Protein AF-A0A4S0MXW2-F1 (afdb_monomer)

Nearest PDB structures (foldseek):
  4x8r-assembly2_B  TM=9.924E-01  e=1.543E-16  Cereibacter sphaeroides ATCC 17029
  4n8y-assembly2_B  TM=9.807E-01  e=3.570E-14  Bradyrhizobium sp. BTAi1
  4pf8-assembly2_B  TM=9.878E-01  e=5.749E-14  Sulfitobacter sp. NAS-14.1
  4pf8-assembly1_A  TM=9.855E-01  e=5.749E-14  Sulfitobacter sp. NAS-14.1
  4ovq-assembly1_A  TM=9.719E-01  e=3.373E-13  Roseobacter denitrificans OCh 114

Radius of gyration: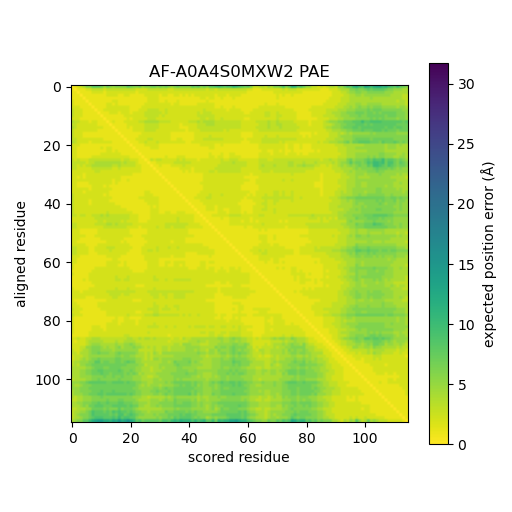 17.88 Å; Cα contacts (8 Å, |Δi|>4):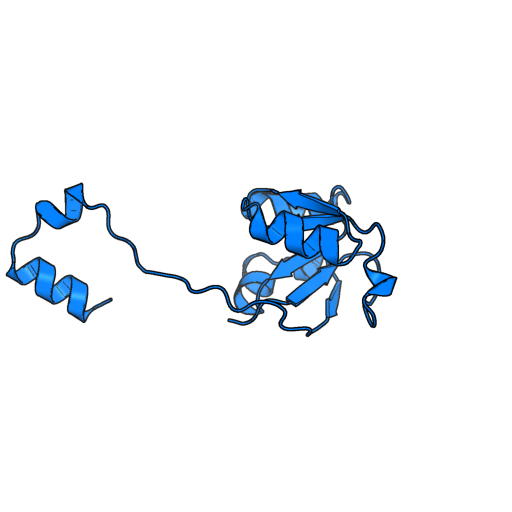 173; chains: 1; bounding box: 40×25×50 Å

Sequence (115 aa):
GARSFYNTRKDIASIADLKGMKFRVIQSDVFVDMVNALGANATPMAYGEVYSALETGVIDGAENNWPSFESAKHYEVAKHYTIDQHQIVPEVLVMAKASWDKLSPEDQAIVRQAA

Structure (mmCIF, N/CA/C/O backbone):
data_AF-A0A4S0MXW2-F1
#
_entry.id   AF-A0A4S0MXW2-F1
#
loop_
_atom_site.group_PDB
_atom_site.id
_atom_site.type_symbol
_atom_site.label_atom_id
_atom_site.label_alt_id
_atom_site.label_comp_id
_atom_site.label_asym_id
_atom_site.label_entity_id
_atom_site.label_seq_id
_atom_site.pdbx_PDB_ins_code
_atom_site.Cartn_x
_atom_site.Cartn_y
_atom_site.Cartn_z
_atom_site.occupancy
_atom_site.B_iso_or_equiv
_atom_site.auth_seq_id
_atom_site.auth_comp_id
_atom_site.auth_asym_id
_atom_site.auth_atom_id
_atom_site.pdbx_PDB_model_num
ATOM 1 N N . GLY A 1 1 ? -4.314 8.398 2.304 1.00 89.88 1 GLY A N 1
ATOM 2 C CA . GLY A 1 1 ? -4.031 9.294 1.154 1.00 89.88 1 GLY A CA 1
ATOM 3 C C . GLY A 1 1 ? -4.032 8.508 -0.147 1.00 89.88 1 GLY A C 1
ATOM 4 O O . GLY A 1 1 ? -4.160 7.289 -0.081 1.00 89.88 1 GLY A O 1
ATOM 5 N N . ALA A 1 2 ? -3.900 9.178 -1.299 1.00 97.00 2 ALA A N 1
ATOM 6 C CA . ALA A 1 2 ? -3.852 8.496 -2.597 1.00 97.00 2 ALA A CA 1
ATOM 7 C C . ALA A 1 2 ? -2.656 7.536 -2.682 1.00 97.00 2 ALA A C 1
ATOM 9 O O . ALA A 1 2 ? -1.575 7.853 -2.179 1.00 97.00 2 ALA A O 1
ATOM 10 N N . ARG A 1 3 ? -2.870 6.363 -3.278 1.00 98.19 3 ARG A N 1
ATOM 11 C CA . ARG A 1 3 ? -1.891 5.278 -3.386 1.00 98.19 3 ARG A CA 1
ATOM 12 C C . ARG A 1 3 ? -1.312 5.242 -4.792 1.00 98.19 3 ARG A C 1
ATOM 14 O O . ARG A 1 3 ? -1.989 5.594 -5.757 1.00 98.19 3 ARG A O 1
ATOM 21 N N . SER A 1 4 ? -0.041 4.888 -4.894 1.00 98.56 4 SER A N 1
ATOM 22 C CA . SER A 1 4 ? 0.702 4.915 -6.146 1.00 98.56 4 SER A CA 1
ATOM 23 C C . SER A 1 4 ? 1.747 3.808 -6.198 1.00 98.56 4 SER A C 1
ATOM 25 O O . SER A 1 4 ? 2.172 3.310 -5.151 1.00 98.56 4 SER A O 1
ATOM 27 N N . PHE A 1 5 ? 2.136 3.399 -7.405 1.00 98.62 5 PHE A N 1
ATOM 28 C CA . PHE A 1 5 ? 3.088 2.302 -7.591 1.00 98.62 5 PHE A CA 1
ATOM 29 C C . PHE A 1 5 ? 4.524 2.705 -7.243 1.00 98.62 5 PHE A C 1
ATOM 31 O O . PHE A 1 5 ? 5.000 3.777 -7.619 1.00 98.62 5 PHE A O 1
ATOM 38 N N . TYR A 1 6 ? 5.248 1.782 -6.609 1.00 98.81 6 TYR A N 1
ATOM 39 C CA . TYR A 1 6 ? 6.698 1.839 -6.449 1.00 98.81 6 TYR A CA 1
ATOM 40 C C . TYR A 1 6 ? 7.347 0.475 -6.660 1.00 98.81 6 TYR A C 1
ATOM 42 O O . TYR A 1 6 ? 6.742 -0.563 -6.398 1.00 98.81 6 TYR A O 1
ATOM 50 N N . ASN A 1 7 ? 8.583 0.458 -7.158 1.00 98.81 7 ASN A N 1
ATOM 51 C CA . ASN A 1 7 ? 9.255 -0.783 -7.535 1.00 98.81 7 ASN A CA 1
ATOM 52 C C . ASN A 1 7 ? 10.793 -0.700 -7.483 1.00 98.81 7 ASN A C 1
ATOM 54 O O . ASN A 1 7 ? 11.384 0.374 -7.338 1.00 98.81 7 ASN A O 1
ATOM 58 N N . THR A 1 8 ? 11.437 -1.862 -7.589 1.00 98.62 8 THR A N 1
ATOM 59 C CA . THR A 1 8 ? 12.895 -2.058 -7.506 1.00 98.62 8 THR A CA 1
ATOM 60 C C . THR A 1 8 ? 13.581 -2.156 -8.874 1.00 98.62 8 THR A C 1
ATOM 62 O O . THR A 1 8 ? 14.800 -2.294 -8.939 1.00 98.62 8 THR A O 1
ATOM 65 N N . ARG A 1 9 ? 12.817 -2.136 -9.975 1.00 98.00 9 ARG A N 1
ATOM 66 C CA . ARG A 1 9 ? 13.292 -2.522 -11.311 1.00 98.00 9 ARG A CA 1
ATOM 67 C C . ARG A 1 9 ? 13.541 -1.345 -12.242 1.00 98.00 9 ARG A C 1
ATOM 69 O O . ARG A 1 9 ? 14.588 -1.310 -12.882 1.00 98.00 9 ARG A O 1
ATOM 76 N N . LYS A 1 10 ? 12.548 -0.471 -12.411 1.00 98.12 10 LYS A N 1
ATOM 77 C CA . LYS A 1 10 ? 12.555 0.588 -13.428 1.00 98.12 10 LYS A CA 1
ATOM 78 C C . LYS A 1 10 ? 11.481 1.640 -13.177 1.00 98.12 10 LYS A C 1
ATOM 80 O O . LYS A 1 10 ? 10.487 1.382 -12.501 1.00 98.12 10 LYS A O 1
ATOM 85 N N . ASP A 1 11 ? 11.632 2.793 -13.812 1.00 98.19 11 ASP A N 1
ATOM 86 C CA . ASP A 1 11 ? 10.556 3.779 -13.887 1.00 98.19 11 ASP A CA 1
ATOM 87 C C . ASP A 1 11 ? 9.361 3.224 -14.678 1.00 98.19 11 ASP A C 1
ATOM 89 O O . ASP A 1 11 ? 9.522 2.484 -15.652 1.00 98.19 11 ASP A O 1
ATOM 93 N N . ILE A 1 12 ? 8.151 3.586 -14.249 1.00 98.38 12 ILE A N 1
ATOM 94 C CA . ILE A 1 12 ? 6.897 3.246 -14.930 1.00 98.38 12 ILE A CA 1
ATOM 95 C C . ILE A 1 12 ? 6.337 4.544 -15.499 1.00 98.38 12 ILE A C 1
ATOM 97 O O . ILE A 1 12 ? 5.852 5.390 -14.746 1.00 98.38 12 ILE A O 1
ATOM 101 N N . ALA A 1 13 ? 6.428 4.708 -16.819 1.00 96.94 13 ALA A N 1
ATOM 102 C CA . ALA A 1 13 ? 5.908 5.878 -17.532 1.00 96.94 13 ALA A CA 1
ATOM 103 C C . ALA A 1 13 ? 4.606 5.565 -18.286 1.00 96.94 13 ALA A C 1
ATOM 105 O O . ALA A 1 13 ? 3.879 6.472 -18.687 1.00 96.94 13 ALA A O 1
A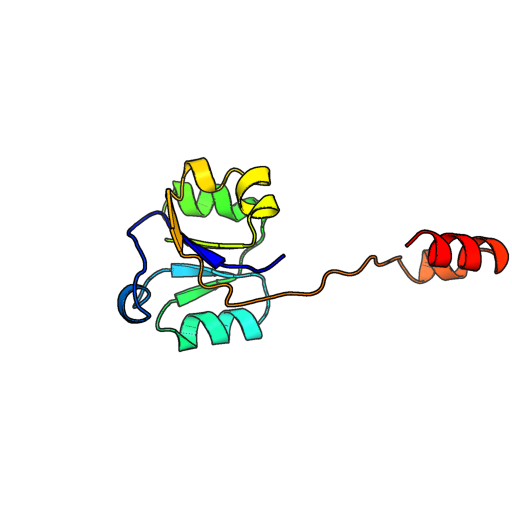TOM 106 N N . SER A 1 14 ? 4.304 4.281 -18.489 1.00 97.12 14 SER A N 1
ATOM 107 C CA . SER A 1 14 ? 3.119 3.811 -19.1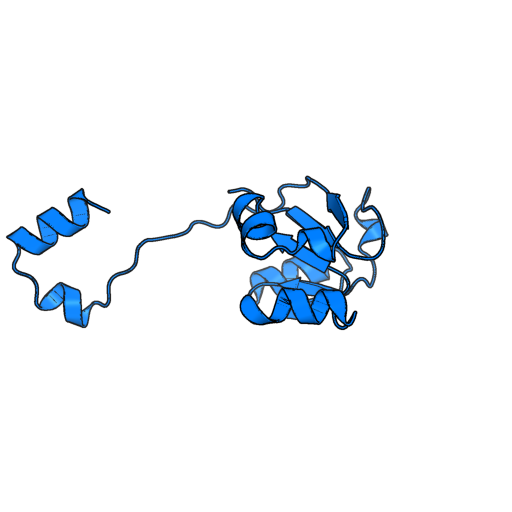97 1.00 97.12 14 SER A CA 1
ATOM 108 C C . SER A 1 14 ? 2.622 2.474 -18.642 1.00 97.12 14 SER A C 1
ATOM 110 O O . SER A 1 14 ? 3.368 1.735 -18.003 1.00 97.12 14 SER A O 1
ATOM 112 N N . ILE A 1 15 ? 1.375 2.106 -18.951 1.00 96.19 15 ILE A N 1
ATOM 113 C CA . ILE A 1 15 ? 0.816 0.791 -18.582 1.00 96.19 15 ILE A CA 1
ATOM 114 C C . ILE A 1 15 ? 1.662 -0.357 -19.160 1.00 96.19 15 ILE A C 1
ATOM 116 O O . ILE A 1 15 ? 1.814 -1.396 -18.525 1.00 96.19 15 ILE A O 1
ATOM 120 N N . ALA A 1 16 ? 2.276 -0.171 -20.333 1.00 98.06 16 ALA A N 1
ATOM 121 C CA . ALA A 1 16 ? 3.135 -1.187 -20.938 1.00 98.06 16 ALA A CA 1
ATOM 122 C C . ALA A 1 16 ? 4.347 -1.540 -20.057 1.00 98.06 16 ALA A C 1
ATOM 124 O O . ALA A 1 16 ? 4.836 -2.670 -20.117 1.00 98.06 16 ALA A O 1
ATOM 125 N N . ASP A 1 17 ? 4.803 -0.614 -19.209 1.00 98.38 17 ASP A N 1
ATOM 126 C CA . ASP A 1 17 ? 5.931 -0.852 -18.315 1.00 98.38 17 ASP A CA 1
ATOM 127 C C . ASP A 1 17 ? 5.600 -1.822 -17.183 1.00 98.38 17 ASP A C 1
ATOM 129 O O . ASP A 1 17 ? 6.505 -2.522 -16.731 1.00 98.38 17 ASP A O 1
ATOM 133 N N . LEU A 1 18 ? 4.325 -1.926 -16.793 1.00 97.94 18 LEU A N 1
ATOM 134 C CA . LEU A 1 18 ? 3.837 -2.847 -15.762 1.00 97.94 18 LEU A CA 1
ATOM 135 C C . LEU A 1 18 ? 3.827 -4.309 -16.224 1.00 97.94 18 LEU A C 1
ATOM 137 O O . LEU A 1 18 ? 3.755 -5.219 -15.396 1.00 97.94 18 LEU A O 1
ATOM 141 N N . LYS A 1 19 ? 3.899 -4.554 -17.538 1.00 98.12 19 LYS A N 1
ATOM 142 C CA . LYS A 1 19 ? 3.676 -5.876 -18.123 1.00 98.12 19 LYS A CA 1
ATOM 143 C C . LYS A 1 19 ? 4.589 -6.939 -17.507 1.00 98.12 19 LYS A C 1
ATOM 145 O O . LYS A 1 19 ? 5.809 -6.890 -17.648 1.00 98.12 19 LYS A O 1
ATOM 150 N N . GLY A 1 20 ? 3.975 -7.939 -16.879 1.00 97.62 20 GLY A N 1
ATOM 151 C CA . GLY A 1 20 ? 4.658 -9.082 -16.275 1.00 97.62 20 GLY A CA 1
ATOM 152 C C . GLY A 1 20 ? 5.345 -8.806 -14.933 1.00 97.62 20 GLY A C 1
ATOM 153 O O . GLY A 1 20 ? 5.810 -9.761 -14.311 1.00 97.62 20 GLY A O 1
ATOM 154 N N . MET A 1 21 ? 5.383 -7.557 -14.455 1.00 98.69 21 MET A N 1
ATOM 155 C CA . MET A 1 21 ? 5.956 -7.222 -13.147 1.00 98.69 21 MET A CA 1
ATOM 156 C C . MET A 1 21 ? 5.122 -7.824 -12.017 1.00 98.69 21 MET A C 1
ATOM 158 O O . MET A 1 21 ? 3.897 -7.881 -12.107 1.00 98.69 21 MET A O 1
ATOM 162 N N . LYS A 1 22 ? 5.772 -8.254 -10.938 1.00 98.69 22 LYS A N 1
ATOM 163 C CA . LYS A 1 22 ? 5.108 -8.806 -9.753 1.00 98.69 22 LYS A CA 1
ATOM 164 C C . LYS A 1 22 ? 4.860 -7.706 -8.733 1.00 98.69 22 LYS A C 1
ATOM 166 O O . LYS A 1 22 ? 5.805 -7.228 -8.103 1.00 98.69 22 LYS A O 1
ATOM 171 N N . PHE A 1 23 ? 3.603 -7.327 -8.548 1.00 98.75 23 PHE A N 1
ATOM 172 C CA . PHE A 1 23 ? 3.212 -6.303 -7.590 1.00 98.75 23 PHE A CA 1
ATOM 173 C C . PHE A 1 23 ? 2.502 -6.912 -6.398 1.00 98.75 23 PHE A C 1
ATOM 175 O O . PHE A 1 23 ? 1.495 -7.607 -6.532 1.00 98.75 23 PHE A O 1
ATOM 182 N N . ARG A 1 24 ? 2.995 -6.599 -5.205 1.00 98.56 24 ARG A N 1
ATOM 183 C CA . ARG A 1 24 ? 2.249 -6.888 -3.994 1.00 98.56 24 ARG A CA 1
ATOM 184 C C . ARG A 1 24 ? 0.985 -6.046 -3.928 1.00 98.56 24 ARG A C 1
ATOM 186 O O . ARG A 1 24 ? 1.041 -4.835 -4.132 1.00 98.56 24 ARG A O 1
ATOM 193 N N . VAL A 1 25 ? -0.107 -6.675 -3.501 1.00 97.88 25 VAL A N 1
ATOM 194 C CA . VAL A 1 25 ? -1.377 -6.015 -3.162 1.00 97.88 25 VAL A CA 1
ATOM 195 C C . VAL A 1 25 ? -1.853 -6.406 -1.761 1.00 97.88 25 VAL A C 1
ATOM 197 O O . VAL A 1 25 ? -1.390 -7.392 -1.179 1.00 97.88 25 VAL A O 1
ATOM 200 N N . ILE A 1 26 ? -2.772 -5.620 -1.194 1.00 95.31 26 ILE A N 1
ATOM 201 C CA . ILE A 1 26 ? -3.511 -6.021 0.014 1.00 95.31 26 ILE A CA 1
ATOM 202 C C . ILE A 1 26 ? -4.365 -7.256 -0.327 1.00 95.31 26 ILE A C 1
ATOM 204 O O . ILE A 1 26 ? -4.771 -7.424 -1.474 1.00 95.31 26 ILE A O 1
ATOM 208 N N . GLN A 1 27 ? -4.628 -8.123 0.654 1.00 94.44 27 GLN A N 1
ATOM 209 C CA . GLN A 1 27 ? -5.413 -9.353 0.491 1.00 94.44 27 GLN A CA 1
ATOM 210 C C . GLN A 1 27 ? -6.891 -9.051 0.194 1.00 94.44 27 GLN A C 1
ATOM 212 O O . GLN A 1 27 ? -7.745 -9.099 1.075 1.00 94.44 27 GLN A O 1
ATOM 217 N N . SER A 1 28 ? -7.174 -8.693 -1.055 1.00 94.31 28 SER A N 1
ATOM 218 C CA . SER A 1 28 ? -8.505 -8.401 -1.569 1.00 94.31 28 SER A CA 1
ATOM 219 C C . SER A 1 28 ? -8.551 -8.668 -3.069 1.00 94.31 28 SER A C 1
ATOM 221 O O . SER A 1 28 ? -7.690 -8.187 -3.811 1.00 94.31 28 SER A O 1
ATOM 223 N N . ASP A 1 29 ? -9.579 -9.390 -3.511 1.00 96.81 29 ASP A N 1
ATOM 224 C CA . ASP 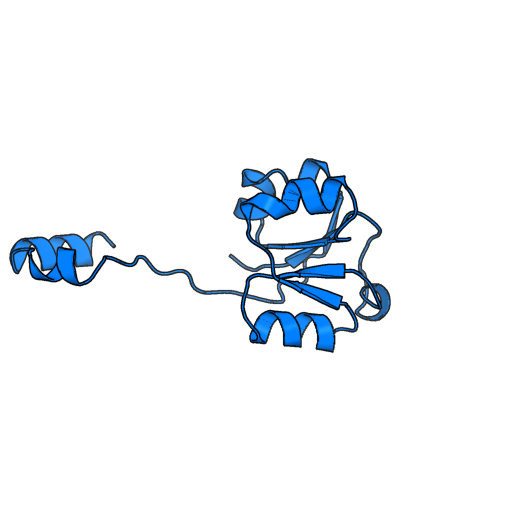A 1 29 ? -9.745 -9.791 -4.913 1.00 96.81 29 ASP A CA 1
ATOM 225 C C . ASP A 1 29 ? -9.800 -8.580 -5.853 1.00 96.81 29 ASP A C 1
ATOM 227 O O . ASP A 1 29 ? -9.196 -8.597 -6.919 1.00 96.81 29 ASP A O 1
ATOM 231 N N . VAL A 1 30 ? -10.395 -7.463 -5.414 1.00 96.75 30 VAL A N 1
ATOM 232 C CA . VAL A 1 30 ? -10.466 -6.234 -6.225 1.00 96.75 30 VAL A CA 1
ATOM 233 C C . VAL A 1 30 ? -9.083 -5.673 -6.571 1.00 96.75 30 VAL A C 1
ATOM 235 O O . VAL A 1 30 ? -8.882 -5.130 -7.655 1.00 96.75 30 VAL A O 1
ATOM 238 N N . PHE A 1 31 ? -8.105 -5.809 -5.672 1.00 97.31 31 PHE A N 1
ATOM 239 C CA . PHE A 1 31 ? -6.746 -5.330 -5.922 1.00 97.31 31 PHE A CA 1
ATOM 240 C C . PHE A 1 31 ? -5.947 -6.311 -6.773 1.00 97.31 31 PHE A C 1
ATOM 242 O O . PHE A 1 31 ? -5.120 -5.881 -7.579 1.00 97.31 31 PHE A O 1
ATOM 249 N N . VAL A 1 32 ? -6.226 -7.610 -6.633 1.00 98.31 32 VAL A N 1
ATOM 250 C CA . VAL A 1 32 ? -5.696 -8.645 -7.526 1.00 98.31 32 VAL A CA 1
ATOM 251 C C . VAL A 1 32 ? -6.155 -8.384 -8.955 1.00 98.31 32 VAL A C 1
ATOM 253 O O . VAL A 1 32 ? -5.324 -8.265 -9.855 1.00 98.31 32 VAL A O 1
ATOM 256 N N . ASP A 1 33 ? -7.460 -8.210 -9.145 1.00 98.25 33 ASP A N 1
ATOM 257 C CA . ASP A 1 33 ? -8.061 -7.951 -10.448 1.00 98.25 33 ASP A CA 1
ATOM 258 C C . ASP A 1 33 ? -7.549 -6.647 -11.056 1.00 98.25 33 ASP A C 1
ATOM 260 O O . ASP A 1 33 ? -7.203 -6.622 -12.234 1.00 98.25 33 ASP A O 1
ATOM 264 N N . MET A 1 34 ? -7.422 -5.580 -10.259 1.00 97.81 34 MET A N 1
ATOM 265 C CA . MET A 1 34 ? -6.869 -4.304 -10.720 1.00 97.81 34 MET A C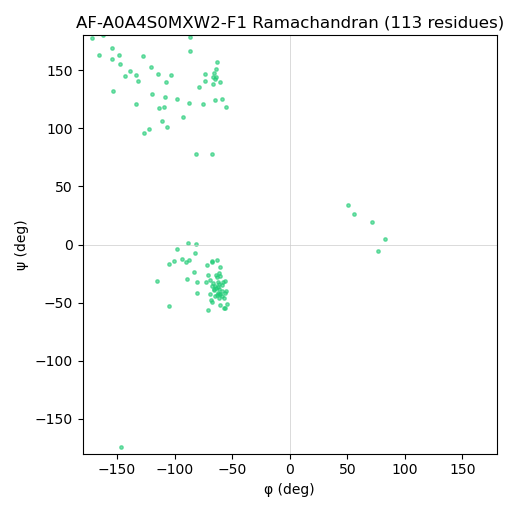A 1
ATOM 266 C C . MET A 1 34 ? -5.459 -4.470 -11.297 1.00 97.81 34 MET A C 1
ATOM 268 O O . MET A 1 34 ? -5.201 -4.051 -12.424 1.00 97.81 34 MET A O 1
ATOM 272 N N . VAL A 1 35 ? -4.532 -5.062 -10.540 1.00 98.19 35 VAL A N 1
ATOM 273 C CA . VAL A 1 35 ? -3.135 -5.203 -10.981 1.00 98.19 35 VAL A CA 1
ATOM 274 C C . VAL A 1 35 ? -3.029 -6.136 -12.189 1.00 98.19 35 VAL A C 1
ATOM 276 O O . VAL A 1 35 ? -2.299 -5.831 -13.134 1.00 98.19 35 VAL A O 1
ATOM 279 N N . ASN A 1 36 ? -3.802 -7.224 -12.208 1.00 98.19 36 ASN A N 1
ATOM 280 C CA . ASN A 1 36 ? -3.841 -8.143 -13.344 1.00 98.19 36 ASN A CA 1
ATOM 281 C C . ASN A 1 36 ? -4.431 -7.481 -14.602 1.00 98.19 36 ASN A C 1
ATOM 283 O O . ASN A 1 36 ? -3.916 -7.682 -15.703 1.00 98.19 36 ASN A O 1
ATOM 287 N N . ALA A 1 37 ? -5.458 -6.636 -14.457 1.00 98.19 37 ALA A N 1
ATOM 288 C CA . ALA A 1 37 ? -6.048 -5.873 -15.558 1.00 98.19 37 ALA A CA 1
ATOM 289 C C . ALA A 1 37 ? -5.068 -4.856 -16.171 1.00 98.19 37 ALA A C 1
ATOM 291 O O . ALA A 1 37 ? -5.165 -4.543 -17.357 1.00 98.19 37 ALA A O 1
ATOM 292 N N . LEU A 1 38 ? -4.089 -4.385 -15.393 1.00 97.75 38 LEU A N 1
ATOM 293 C CA . LEU A 1 38 ? -2.991 -3.535 -15.866 1.00 97.75 38 LEU A CA 1
ATOM 294 C C . LEU A 1 38 ? -1.853 -4.331 -16.539 1.00 97.75 38 LEU A C 1
ATOM 296 O O . LEU A 1 38 ? -0.869 -3.744 -16.984 1.00 97.75 38 LEU A O 1
ATOM 300 N N . GLY A 1 39 ? -1.973 -5.660 -16.639 1.00 97.50 39 GLY A N 1
ATOM 301 C CA . GLY A 1 39 ? -0.993 -6.541 -17.282 1.00 97.50 39 GLY A CA 1
ATOM 302 C C . GLY A 1 39 ? 0.190 -6.943 -16.396 1.00 97.50 39 GLY A C 1
ATOM 303 O O . GLY A 1 39 ? 1.112 -7.606 -16.881 1.00 97.50 39 GLY A O 1
ATOM 304 N N . ALA A 1 40 ? 0.177 -6.554 -15.121 1.00 98.44 40 ALA A N 1
ATOM 305 C CA . ALA A 1 40 ? 1.097 -7.031 -14.094 1.00 98.44 40 ALA A CA 1
ATOM 306 C C . ALA A 1 40 ? 0.570 -8.327 -13.447 1.00 98.44 40 ALA A C 1
ATOM 308 O O . ALA A 1 40 ? -0.497 -8.823 -13.793 1.00 98.44 40 ALA A O 1
ATOM 309 N N . ASN A 1 41 ? 1.331 -8.891 -12.511 1.00 98.50 41 ASN A N 1
ATOM 310 C CA . ASN A 1 41 ? 0.951 -10.060 -11.726 1.00 98.50 41 ASN A CA 1
ATOM 311 C C . ASN A 1 41 ? 0.792 -9.655 -10.259 1.00 98.50 41 ASN A C 1
ATOM 313 O O . ASN A 1 41 ? 1.765 -9.236 -9.627 1.00 98.50 41 ASN A O 1
ATOM 317 N N . ALA A 1 42 ? -0.414 -9.786 -9.712 1.00 98.25 42 ALA A N 1
ATOM 318 C CA . ALA A 1 42 ? -0.675 -9.464 -8.314 1.00 98.25 42 ALA A CA 1
ATOM 319 C C . ALA A 1 42 ? -0.219 -10.580 -7.357 1.00 98.25 42 ALA A C 1
ATOM 321 O O . ALA A 1 42 ? -0.533 -11.752 -7.564 1.00 98.25 42 ALA A O 1
ATOM 322 N N . THR A 1 43 ? 0.437 -10.206 -6.257 1.00 98.12 43 THR A N 1
ATOM 323 C CA . THR A 1 43 ? 0.824 -11.113 -5.164 1.00 98.12 43 THR A CA 1
ATOM 324 C C . THR A 1 43 ? 0.223 -10.622 -3.840 1.00 98.12 43 THR A C 1
ATOM 326 O O . THR A 1 43 ? 0.7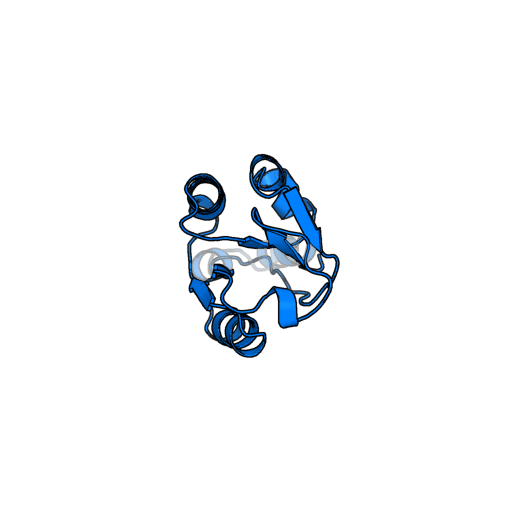68 -9.702 -3.224 1.00 98.12 43 THR A O 1
ATOM 329 N N . PRO A 1 44 ? -0.902 -11.186 -3.369 1.00 97.56 44 PRO A N 1
ATOM 330 C CA . PRO A 1 44 ? -1.490 -10.812 -2.082 1.00 97.56 44 PRO A CA 1
ATOM 331 C C . PRO A 1 44 ? -0.565 -11.193 -0.924 1.00 97.56 44 PRO A C 1
ATOM 333 O O . PRO A 1 44 ? -0.208 -12.362 -0.791 1.00 97.56 44 PRO A O 1
ATOM 336 N N . MET A 1 45 ? -0.187 -10.236 -0.071 1.00 96.75 45 MET A N 1
ATOM 337 C CA . MET A 1 45 ? 0.664 -10.536 1.093 1.00 96.75 45 MET A CA 1
ATOM 338 C C . MET A 1 45 ? 0.500 -9.537 2.243 1.00 96.75 45 MET A C 1
ATOM 340 O O . MET A 1 45 ? 0.042 -8.399 2.045 1.00 96.75 45 MET A O 1
ATOM 344 N N . ALA A 1 46 ? 0.889 -9.952 3.451 1.00 97.06 46 ALA A N 1
ATOM 345 C CA . ALA A 1 46 ? 0.790 -9.117 4.640 1.00 97.06 46 ALA A CA 1
ATOM 346 C C . ALA A 1 46 ? 1.730 -7.907 4.542 1.00 97.06 46 ALA A C 1
ATOM 348 O O . ALA A 1 46 ? 2.804 -7.972 3.950 1.00 97.06 46 ALA A O 1
ATOM 349 N N . TYR A 1 47 ? 1.329 -6.773 5.123 1.00 96.25 47 TYR A N 1
ATOM 350 C CA . TYR A 1 47 ? 2.093 -5.527 4.987 1.00 96.25 47 TYR A CA 1
ATOM 351 C C . TYR A 1 47 ? 3.511 -5.622 5.574 1.00 96.25 47 TYR A C 1
ATOM 353 O O . TYR A 1 47 ? 4.451 -5.099 4.986 1.00 96.25 47 TYR A O 1
ATOM 361 N N . GLY A 1 48 ? 3.678 -6.343 6.688 1.00 96.69 48 GLY A N 1
ATOM 362 C CA . GLY A 1 48 ? 4.978 -6.514 7.347 1.00 96.69 48 GLY A CA 1
ATOM 363 C C . GLY A 1 48 ? 5.999 -7.342 6.559 1.00 96.69 48 GLY A C 1
ATOM 364 O O . GLY A 1 48 ? 7.180 -7.301 6.880 1.00 96.69 48 GLY A O 1
ATOM 365 N N . GLU A 1 49 ? 5.575 -8.069 5.525 1.00 97.06 49 GLU A N 1
ATOM 366 C CA . GLU A 1 49 ? 6.449 -8.926 4.708 1.00 97.06 49 GLU A CA 1
ATOM 367 C C . GLU A 1 49 ? 6.986 -8.196 3.466 1.00 97.06 49 GLU A C 1
ATOM 369 O O . GLU A 1 49 ? 7.902 -8.679 2.800 1.00 97.06 49 GLU A O 1
ATOM 374 N N . VAL A 1 50 ? 6.422 -7.024 3.143 1.00 98.44 50 VAL A N 1
ATOM 375 C CA . VAL A 1 50 ? 6.653 -6.330 1.867 1.00 98.44 50 VAL A CA 1
ATOM 376 C C . VAL A 1 50 ? 8.101 -5.877 1.718 1.00 98.44 50 VAL A C 1
ATOM 378 O O . VAL A 1 50 ? 8.680 -6.088 0.657 1.00 98.44 50 VAL A O 1
ATOM 381 N N . TYR A 1 51 ? 8.704 -5.305 2.766 1.00 98.56 51 TYR A N 1
ATOM 382 C CA . TYR A 1 51 ? 10.096 -4.848 2.718 1.00 98.56 51 TYR A CA 1
ATOM 383 C C . TYR A 1 51 ? 11.040 -5.991 2.319 1.00 98.56 51 TYR A C 1
ATOM 385 O O . TYR A 1 51 ? 11.760 -5.890 1.327 1.00 98.56 51 TYR A O 1
ATOM 393 N N . SER A 1 52 ? 10.994 -7.109 3.048 1.00 98.38 52 SER A N 1
ATOM 394 C CA . SER A 1 52 ? 11.861 -8.261 2.783 1.00 98.38 52 SER A CA 1
ATOM 395 C C . SER A 1 52 ? 11.563 -8.897 1.424 1.00 98.38 52 SER A C 1
ATOM 397 O O . SER A 1 52 ? 12.482 -9.338 0.736 1.00 98.38 52 SER A O 1
ATOM 399 N N . ALA A 1 53 ? 10.299 -8.924 0.992 1.00 98.62 53 ALA A N 1
ATOM 400 C CA . ALA A 1 53 ? 9.924 -9.441 -0.322 1.00 98.62 53 ALA A CA 1
ATOM 401 C C . ALA A 1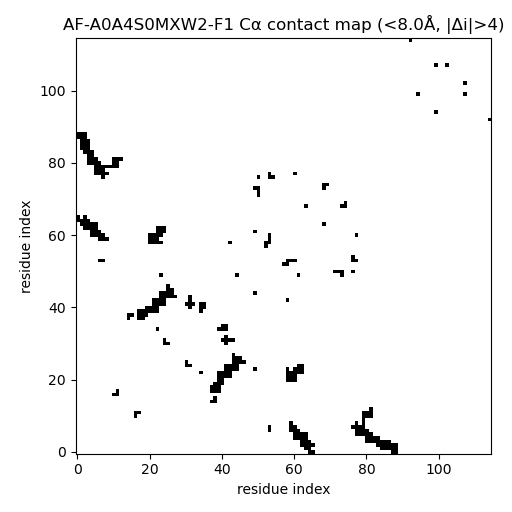 53 ? 10.451 -8.567 -1.478 1.00 98.62 53 ALA A C 1
ATOM 403 O O . ALA A 1 53 ? 10.836 -9.110 -2.516 1.00 98.62 53 ALA A O 1
ATOM 404 N N . LEU A 1 54 ? 10.498 -7.239 -1.302 1.00 98.69 54 LEU A N 1
ATOM 405 C CA . LEU A 1 54 ? 11.135 -6.310 -2.244 1.00 98.69 54 LEU A CA 1
ATOM 406 C C . LEU A 1 54 ? 12.656 -6.499 -2.259 1.00 98.69 54 LEU A C 1
ATOM 408 O O . LEU A 1 54 ? 13.246 -6.619 -3.329 1.00 98.69 54 LEU A O 1
ATOM 412 N N . GLU A 1 55 ? 13.280 -6.561 -1.080 1.00 98.50 55 GLU A N 1
ATOM 413 C CA . GLU A 1 55 ? 14.732 -6.708 -0.918 1.00 98.50 55 GLU A CA 1
ATOM 414 C C . GLU A 1 55 ? 15.258 -8.004 -1.548 1.00 98.50 55 GLU A C 1
ATOM 416 O O . GLU A 1 55 ? 16.268 -8.008 -2.248 1.00 98.50 55 GLU A O 1
ATOM 421 N N . THR A 1 56 ? 14.540 -9.109 -1.344 1.00 98.25 56 THR A N 1
ATOM 422 C CA . THR A 1 56 ? 14.899 -10.429 -1.886 1.00 98.25 56 THR A CA 1
ATOM 423 C C . THR A 1 56 ? 14.466 -10.631 -3.341 1.00 98.25 56 THR A C 1
ATOM 425 O O . THR A 1 56 ? 14.826 -11.635 -3.956 1.00 98.25 56 THR A O 1
ATOM 428 N N . GLY A 1 57 ? 13.695 -9.700 -3.911 1.00 97.75 57 GLY A N 1
ATOM 429 C CA . GLY A 1 57 ? 13.193 -9.781 -5.284 1.00 97.75 57 GLY A CA 1
ATOM 430 C C . GLY A 1 57 ? 12.097 -10.829 -5.505 1.00 97.75 57 GLY A C 1
ATOM 431 O O . GLY A 1 57 ? 11.859 -11.229 -6.647 1.00 97.75 57 GLY A O 1
ATOM 432 N N . VAL A 1 58 ? 11.423 -11.281 -4.439 1.00 98.25 58 VAL A N 1
ATOM 433 C CA . VAL A 1 58 ? 10.213 -12.122 -4.533 1.00 98.25 58 VAL A CA 1
ATOM 434 C C . VAL A 1 58 ? 9.100 -11.369 -5.272 1.00 98.25 58 VAL A C 1
ATOM 436 O O . VAL A 1 58 ? 8.388 -11.955 -6.094 1.00 98.25 58 VAL A O 1
ATOM 439 N N . ILE A 1 59 ? 8.997 -10.065 -5.013 1.00 98.75 59 ILE A N 1
ATOM 440 C CA . ILE A 1 59 ? 8.151 -9.111 -5.735 1.00 98.75 59 ILE A CA 1
ATOM 441 C C . ILE A 1 59 ? 9.019 -8.007 -6.341 1.00 98.75 59 ILE A C 1
ATOM 443 O O . ILE A 1 59 ? 10.091 -7.686 -5.832 1.00 98.75 59 ILE A O 1
ATOM 447 N N . ASP A 1 60 ? 8.540 -7.415 -7.428 1.00 98.81 60 ASP A N 1
ATOM 448 C CA . ASP A 1 60 ? 9.218 -6.306 -8.097 1.00 98.81 60 ASP A CA 1
ATOM 449 C C . ASP A 1 60 ? 8.789 -4.958 -7.518 1.00 98.81 60 ASP A C 1
ATOM 451 O O . ASP A 1 60 ? 9.566 -4.005 -7.523 1.00 98.81 60 ASP A O 1
ATOM 455 N N . GLY A 1 61 ? 7.560 -4.867 -7.013 1.00 98.69 61 GLY A N 1
ATOM 456 C CA . GLY A 1 61 ? 7.012 -3.633 -6.476 1.00 98.69 61 GLY A CA 1
ATOM 457 C C . GLY A 1 61 ? 5.796 -3.837 -5.587 1.00 98.69 61 GLY A C 1
ATOM 458 O O . GLY A 1 61 ? 5.327 -4.953 -5.360 1.00 98.69 61 GLY A O 1
ATOM 459 N N . ALA A 1 62 ? 5.280 -2.728 -5.085 1.00 98.69 62 ALA A N 1
ATOM 460 C CA . ALA A 1 62 ? 4.014 -2.641 -4.377 1.00 98.69 62 ALA A CA 1
ATOM 461 C C . ALA A 1 62 ? 3.377 -1.274 -4.677 1.00 98.69 62 ALA A C 1
ATOM 463 O O . ALA A 1 62 ? 3.868 -0.507 -5.505 1.00 98.69 62 ALA A O 1
ATOM 464 N N . GLU A 1 63 ? 2.269 -0.967 -4.020 1.00 98.12 63 GLU A N 1
ATOM 465 C CA . GLU A 1 63 ? 1.628 0.340 -4.101 1.00 98.12 63 GLU A CA 1
ATOM 466 C C . GLU A 1 63 ? 1.252 0.830 -2.700 1.00 98.12 63 GLU A C 1
ATOM 468 O O . GLU A 1 63 ? 1.021 0.026 -1.788 1.00 98.12 63 GLU A O 1
ATOM 473 N N . ASN A 1 64 ? 1.331 2.143 -2.467 1.00 98.19 64 ASN A N 1
ATOM 474 C CA . ASN A 1 64 ? 0.894 2.781 -1.224 1.00 98.19 64 ASN A CA 1
ATOM 475 C C . ASN A 1 64 ? 0.918 4.313 -1.327 1.00 98.19 64 ASN A C 1
ATOM 477 O O . ASN A 1 64 ? 1.307 4.869 -2.345 1.00 98.19 64 ASN A O 1
ATOM 481 N N . ASN A 1 65 ? 0.485 4.993 -0.267 1.00 97.62 65 ASN A N 1
ATOM 482 C CA . ASN A 1 65 ? 0.631 6.437 -0.107 1.00 97.62 65 ASN A CA 1
ATOM 483 C C . ASN A 1 65 ? 1.993 6.812 0.517 1.00 97.62 65 ASN A C 1
ATOM 485 O O . ASN A 1 65 ? 2.685 5.957 1.073 1.00 97.62 65 ASN A O 1
ATOM 489 N N . TRP A 1 66 ? 2.351 8.101 0.458 1.00 97.81 66 TRP A N 1
ATOM 490 C CA . TRP A 1 66 ? 3.620 8.626 0.983 1.00 97.81 66 TRP A CA 1
ATOM 491 C C . TRP A 1 66 ? 3.890 8.281 2.460 1.00 97.81 66 TRP A C 1
ATOM 493 O O . TRP A 1 66 ? 4.951 7.714 2.720 1.00 97.81 66 TRP A O 1
ATOM 503 N N . PRO A 1 67 ? 2.966 8.530 3.419 1.00 97.75 67 PRO A N 1
ATOM 504 C CA . PRO A 1 67 ? 3.196 8.165 4.820 1.00 97.75 67 PRO A CA 1
ATOM 505 C C . PRO A 1 67 ? 3.519 6.682 5.021 1.00 97.75 67 PRO A C 1
ATOM 507 O O . PRO A 1 67 ? 4.412 6.328 5.788 1.00 97.75 67 PRO A O 1
ATOM 510 N N . SER A 1 68 ? 2.816 5.788 4.323 1.00 97.44 68 SER A N 1
ATOM 511 C CA . SER A 1 68 ? 3.083 4.353 4.412 1.00 97.44 68 SER A CA 1
ATOM 512 C C . SER A 1 68 ? 4.418 3.969 3.770 1.00 97.44 68 SER A C 1
ATOM 514 O O . SER A 1 68 ? 5.171 3.192 4.352 1.00 97.44 68 SER A O 1
ATOM 516 N N . PHE A 1 69 ? 4.732 4.532 2.599 1.00 98.25 69 PHE A N 1
ATOM 517 C CA . PHE A 1 69 ? 6.002 4.302 1.905 1.00 98.25 69 PHE A CA 1
ATOM 518 C C . PHE A 1 69 ? 7.213 4.710 2.762 1.00 98.25 69 PHE A C 1
ATOM 520 O O . PHE A 1 69 ? 8.204 3.980 2.812 1.00 98.25 69 PHE A O 1
ATOM 527 N N . GLU A 1 70 ? 7.100 5.830 3.480 1.00 98.12 70 GLU A N 1
ATOM 528 C CA . GLU A 1 70 ? 8.101 6.318 4.433 1.00 98.12 70 GLU A CA 1
ATOM 529 C C . GLU A 1 70 ? 8.169 5.458 5.704 1.00 98.12 70 GLU A C 1
ATOM 531 O O . GLU A 1 70 ? 9.225 4.927 6.039 1.00 98.12 70 GLU A O 1
ATOM 536 N N . SER A 1 71 ? 7.050 5.288 6.414 1.00 97.31 71 SER A N 1
ATOM 537 C CA . SER A 1 71 ? 7.025 4.616 7.724 1.00 97.31 71 SER A CA 1
ATOM 538 C C . SER A 1 71 ? 7.456 3.149 7.674 1.00 97.31 71 SER A C 1
ATOM 540 O O . SER A 1 71 ? 8.077 2.665 8.619 1.00 97.31 71 SER A O 1
ATOM 542 N N . ALA A 1 72 ? 7.179 2.448 6.571 1.00 97.75 72 ALA A N 1
ATOM 543 C CA . ALA A 1 72 ? 7.671 1.088 6.344 1.00 97.75 72 ALA A CA 1
ATOM 544 C C . ALA A 1 72 ? 9.048 1.035 5.667 1.00 97.75 72 ALA A C 1
ATOM 546 O O . ALA A 1 72 ? 9.552 -0.049 5.385 1.00 97.75 72 ALA A O 1
ATOM 547 N N . LYS A 1 73 ? 9.658 2.193 5.392 1.00 98.25 73 LYS A N 1
ATOM 548 C CA . LYS A 1 73 ? 10.981 2.328 4.775 1.00 98.25 73 LYS A CA 1
ATOM 549 C C . LYS A 1 73 ? 11.128 1.624 3.429 1.00 98.25 73 LYS A C 1
ATOM 551 O O . LYS A 1 73 ? 12.231 1.290 3.008 1.00 98.25 73 LYS A O 1
ATOM 556 N N . HIS A 1 74 ? 10.033 1.430 2.697 1.00 98.69 74 HIS A N 1
ATOM 557 C CA . HIS A 1 74 ? 10.081 0.765 1.393 1.00 98.69 74 HIS A CA 1
ATOM 558 C C . HIS A 1 74 ? 10.946 1.537 0.385 1.00 98.69 74 HIS A C 1
ATOM 560 O O . HIS A 1 74 ? 11.530 0.926 -0.508 1.00 98.69 74 HIS A O 1
ATOM 566 N N . TYR A 1 75 ? 11.110 2.852 0.571 1.00 98.38 75 TYR A N 1
ATOM 567 C CA . TYR A 1 75 ? 12.030 3.685 -0.208 1.00 98.38 75 TYR A CA 1
ATOM 568 C C . TYR A 1 75 ? 13.498 3.253 -0.099 1.00 98.38 75 TYR A C 1
ATOM 570 O O . TYR A 1 75 ? 14.310 3.641 -0.939 1.00 98.38 75 TYR A O 1
ATOM 578 N N . GLU A 1 76 ? 13.890 2.482 0.920 1.00 98.56 76 GLU A N 1
ATOM 579 C CA . GLU A 1 76 ? 15.262 1.987 1.066 1.00 98.56 76 GLU A CA 1
ATOM 580 C C . GLU A 1 76 ? 15.597 0.946 -0.009 1.00 98.56 76 GLU A C 1
ATOM 582 O O . GLU A 1 76 ? 16.730 0.935 -0.491 1.00 98.56 76 GLU A O 1
ATOM 587 N N . VAL A 1 77 ? 14.601 0.182 -0.471 1.00 98.44 77 VAL A N 1
ATOM 588 C CA . VAL A 1 77 ? 14.770 -0.930 -1.423 1.00 98.44 77 VAL A CA 1
ATOM 589 C C . VAL A 1 77 ? 14.073 -0.699 -2.770 1.00 98.44 77 VAL A C 1
ATOM 591 O O . VAL A 1 77 ? 14.590 -1.120 -3.801 1.00 98.44 77 VAL A O 1
ATOM 594 N N . ALA A 1 78 ? 12.950 0.024 -2.805 1.00 98.62 78 ALA A N 1
ATOM 595 C CA . ALA A 1 78 ? 12.213 0.372 -4.021 1.00 98.62 78 ALA A CA 1
ATOM 596 C C . ALA A 1 78 ? 12.408 1.856 -4.362 1.00 98.62 78 ALA A C 1
ATOM 598 O O . ALA A 1 78 ? 11.810 2.735 -3.745 1.00 98.62 78 ALA A O 1
ATOM 599 N N . LYS A 1 79 ? 13.283 2.138 -5.334 1.00 98.25 79 LYS A N 1
ATOM 600 C CA . LYS A 1 79 ? 13.733 3.503 -5.667 1.00 98.25 79 LYS A CA 1
ATOM 601 C C . LYS A 1 79 ? 12.887 4.208 -6.722 1.00 98.25 79 LYS A C 1
ATOM 603 O O . LYS A 1 79 ? 12.995 5.421 -6.861 1.00 98.25 79 LYS A O 1
ATOM 608 N N . HIS A 1 80 ? 12.057 3.466 -7.446 1.00 98.62 80 HIS A N 1
ATOM 609 C CA . HIS A 1 80 ? 11.199 4.006 -8.493 1.00 98.62 80 HIS A CA 1
ATOM 610 C C . HIS A 1 80 ? 9.799 4.217 -7.929 1.00 98.62 80 HIS A C 1
ATOM 612 O O . HIS A 1 80 ? 9.217 3.267 -7.411 1.00 98.62 80 HIS A O 1
ATOM 618 N N . TYR A 1 81 ? 9.263 5.433 -8.030 1.00 98.50 81 TYR A N 1
ATOM 619 C CA . TYR A 1 81 ? 7.924 5.788 -7.552 1.00 98.50 81 TYR A CA 1
ATOM 620 C C . TYR A 1 81 ? 7.193 6.583 -8.636 1.00 98.50 81 TYR A C 1
ATOM 622 O O . TYR A 1 81 ? 7.655 7.650 -9.041 1.00 98.50 81 TYR A O 1
ATOM 630 N N . THR A 1 82 ? 6.045 6.087 -9.092 1.00 98.44 82 THR A N 1
ATOM 631 C CA . THR A 1 82 ? 5.238 6.724 -10.143 1.00 98.44 82 THR A CA 1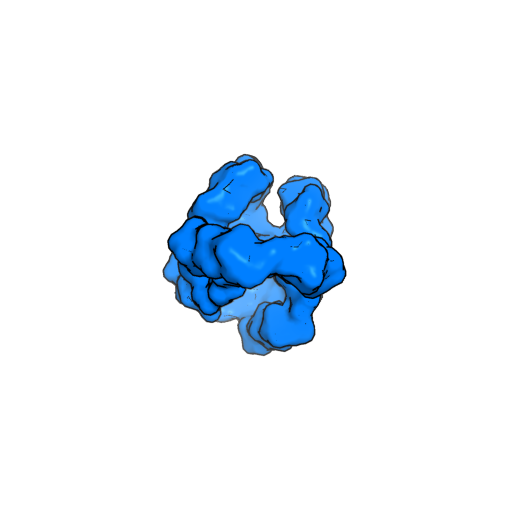
ATOM 632 C C . THR A 1 82 ? 3.973 7.283 -9.522 1.00 98.44 82 THR A C 1
ATOM 634 O O . THR A 1 82 ? 3.181 6.516 -9.001 1.00 98.44 82 THR A O 1
ATOM 637 N N . ILE A 1 83 ? 3.754 8.600 -9.585 1.00 97.75 83 ILE A N 1
ATOM 638 C CA . ILE A 1 83 ? 2.581 9.263 -8.986 1.00 97.75 83 ILE A CA 1
ATOM 639 C C . ILE A 1 83 ? 1.367 9.128 -9.914 1.00 97.75 83 ILE A C 1
ATOM 641 O O . ILE A 1 83 ? 1.006 10.060 -10.627 1.00 97.75 83 ILE A O 1
ATOM 645 N N . ASP A 1 84 ? 0.741 7.959 -9.915 1.00 97.62 84 ASP A N 1
ATOM 646 C CA . ASP A 1 84 ? -0.446 7.660 -10.723 1.00 97.62 84 ASP A CA 1
ATOM 647 C C . ASP A 1 84 ? -1.764 7.738 -9.934 1.00 97.62 84 ASP A C 1
ATOM 649 O O . ASP A 1 84 ? -2.833 7.820 -10.531 1.00 97.62 84 ASP A O 1
ATOM 653 N N . GLN A 1 85 ? -1.690 7.766 -8.597 1.00 97.81 85 GLN A N 1
ATOM 654 C CA . GLN A 1 85 ? -2.827 7.989 -7.687 1.00 97.81 85 GLN A CA 1
ATOM 655 C C . GLN A 1 85 ? -4.043 7.084 -7.965 1.00 97.81 85 GLN A C 1
ATOM 657 O O . GLN A 1 85 ? -5.188 7.490 -7.764 1.00 97.81 85 GLN A O 1
ATOM 662 N N . HIS A 1 86 ? -3.796 5.846 -8.400 1.00 96.62 86 HIS A N 1
ATOM 663 C CA . HIS A 1 86 ? -4.812 4.916 -8.900 1.00 96.62 86 HIS A CA 1
ATOM 664 C C . HIS A 1 86 ? -5.867 4.511 -7.859 1.00 96.62 86 HIS A C 1
ATOM 666 O O . HIS A 1 86 ? -6.900 3.944 -8.217 1.00 96.62 86 HIS A O 1
ATOM 672 N N . GLN A 1 87 ? -5.633 4.791 -6.573 1.00 93.75 87 GLN A N 1
ATOM 673 C CA . GLN A 1 87 ? -6.561 4.481 -5.489 1.00 93.75 87 GLN A CA 1
ATOM 674 C C . GLN A 1 87 ? -6.598 5.552 -4.402 1.00 93.75 87 GLN A C 1
ATOM 676 O O . GLN A 1 87 ? -5.570 6.078 -3.978 1.00 93.75 87 GLN A O 1
ATOM 681 N N . ILE A 1 88 ? -7.790 5.761 -3.843 1.00 93.62 88 ILE A N 1
ATOM 682 C CA . ILE A 1 88 ? -8.000 6.404 -2.544 1.00 93.62 88 ILE A CA 1
ATOM 683 C C . ILE A 1 88 ? -8.858 5.446 -1.718 1.00 93.62 88 ILE A C 1
ATOM 685 O O . ILE A 1 88 ? -10.075 5.404 -1.870 1.00 93.62 88 ILE A O 1
ATOM 689 N N . VAL A 1 89 ? -8.210 4.637 -0.879 1.00 90.75 89 VAL A N 1
ATOM 690 C CA . VAL A 1 89 ? -8.892 3.655 -0.023 1.00 90.75 89 VAL A CA 1
ATOM 691 C C . VAL A 1 89 ? -9.287 4.337 1.293 1.00 90.75 89 VAL A C 1
ATOM 693 O O . VAL A 1 89 ? -8.397 4.866 1.964 1.00 90.75 89 VAL A O 1
ATOM 696 N N . PRO A 1 90 ? -10.582 4.369 1.668 1.00 92.44 90 PRO A N 1
ATOM 697 C CA . PRO A 1 90 ? -11.007 4.876 2.968 1.00 92.44 90 PRO A CA 1
ATOM 698 C C . PRO A 1 90 ? -10.482 4.002 4.109 1.00 92.44 90 PRO A C 1
ATOM 700 O O . PRO A 1 90 ? -10.478 2.776 4.014 1.00 92.44 90 PRO A O 1
ATOM 703 N N . GLU A 1 91 ? -10.105 4.641 5.210 1.00 90.62 91 GLU A N 1
ATOM 704 C CA . GLU A 1 91 ? -9.776 3.981 6.472 1.00 90.62 91 GLU A CA 1
ATOM 705 C C . GLU A 1 91 ? -10.813 4.391 7.522 1.00 90.62 91 GLU A C 1
ATOM 707 O O . GLU A 1 91 ? -11.346 5.501 7.476 1.00 90.62 91 GLU A O 1
ATOM 712 N N . VAL A 1 92 ? -11.133 3.484 8.446 1.00 93.56 92 VAL A N 1
ATOM 713 C CA . VAL A 1 92 ? -12.148 3.705 9.482 1.00 93.56 92 VAL A CA 1
ATOM 714 C C . VAL A 1 92 ? -11.610 3.306 10.848 1.00 93.56 92 VAL A C 1
ATOM 716 O O . VAL A 1 92 ? -10.944 2.280 10.992 1.00 93.56 92 VAL A O 1
ATOM 719 N N . LEU A 1 93 ? -11.940 4.097 11.866 1.00 95.12 93 LEU A N 1
ATOM 720 C CA . LEU A 1 93 ? -11.749 3.699 13.255 1.00 95.12 93 LEU A CA 1
ATOM 721 C C . LEU A 1 93 ? -12.830 2.679 13.619 1.00 95.12 93 LEU A C 1
ATOM 723 O O . LEU A 1 93 ? -14.025 2.957 13.519 1.00 95.12 93 LEU A O 1
ATOM 727 N N . VAL A 1 94 ? -12.410 1.481 14.023 1.00 95.19 94 VAL A N 1
ATOM 728 C CA . VAL A 1 94 ? -13.317 0.377 14.357 1.00 95.19 94 VAL A CA 1
ATOM 729 C C . VAL A 1 94 ? -13.110 -0.030 15.805 1.00 95.19 94 VAL A C 1
ATOM 731 O O . VAL A 1 94 ? -11.996 -0.320 16.235 1.00 95.19 94 VAL A O 1
ATOM 734 N N . MET A 1 95 ? -14.213 -0.108 16.546 1.00 96.19 95 MET A N 1
ATOM 735 C CA . MET A 1 95 ? -14.249 -0.672 17.889 1.00 96.19 95 MET A CA 1
ATOM 736 C C . MET A 1 95 ? -14.942 -2.033 17.863 1.00 96.19 95 MET A C 1
ATOM 738 O O . MET A 1 95 ? -15.958 -2.218 17.191 1.00 96.19 95 MET A O 1
ATOM 742 N N . ALA A 1 96 ? -14.418 -2.992 18.629 1.00 97.62 96 ALA A N 1
ATOM 743 C CA . ALA A 1 96 ? -15.077 -4.278 18.809 1.00 97.62 96 ALA A CA 1
ATOM 744 C C . ALA A 1 96 ? -16.482 -4.074 19.399 1.00 97.62 96 ALA A C 1
ATOM 746 O O . ALA A 1 96 ? -16.627 -3.494 20.478 1.00 97.62 96 ALA A O 1
ATOM 747 N N . LYS A 1 97 ? -17.514 -4.606 18.730 1.00 97.50 97 LYS A N 1
ATOM 748 C CA . LYS A 1 97 ? -18.913 -4.458 19.163 1.00 97.50 97 LYS A CA 1
ATOM 749 C C . LYS A 1 97 ? -19.142 -4.939 20.602 1.00 97.50 97 LYS A C 1
ATOM 751 O O . LYS A 1 97 ? -19.816 -4.267 21.368 1.00 97.50 97 LYS A O 1
ATOM 756 N N . ALA A 1 98 ? -18.520 -6.049 20.998 1.00 98.12 98 ALA A N 1
ATOM 757 C CA . ALA A 1 98 ? -18.636 -6.573 22.360 1.00 98.12 98 ALA A CA 1
ATOM 758 C C . ALA A 1 98 ? -18.062 -5.630 23.434 1.00 98.12 98 ALA A C 1
ATOM 760 O O . ALA A 1 98 ? -18.505 -5.673 24.578 1.00 98.12 98 ALA A O 1
ATOM 761 N N . SER A 1 99 ? -17.070 -4.804 23.090 1.00 97.69 99 SER A N 1
ATOM 762 C CA . SER A 1 99 ? -16.552 -3.765 23.985 1.00 97.69 99 SER A CA 1
ATOM 763 C C . SER A 1 99 ? -17.455 -2.536 23.966 1.00 97.69 99 SER A C 1
ATOM 765 O O . SER A 1 99 ? -17.748 -1.988 25.020 1.00 97.69 99 SER A O 1
ATOM 767 N N . TRP A 1 100 ? -17.932 -2.142 22.782 1.00 97.94 100 TRP A N 1
ATOM 768 C CA . TRP A 1 100 ? -18.866 -1.030 22.600 1.00 97.94 100 TRP A CA 1
ATOM 769 C C . TRP A 1 100 ? -20.162 -1.221 23.401 1.00 97.94 100 TRP A C 1
ATOM 771 O O . TRP A 1 100 ? -20.594 -0.322 24.114 1.00 97.94 100 TRP A O 1
ATOM 781 N N . ASP A 1 101 ? -20.744 -2.419 23.345 1.00 98.25 101 ASP A N 1
ATOM 782 C CA . ASP A 1 101 ? -22.007 -2.745 24.018 1.00 98.25 101 ASP A CA 1
ATOM 783 C C . ASP A 1 101 ? -21.889 -2.757 25.555 1.00 98.25 101 ASP A C 1
ATOM 785 O O . ASP A 1 101 ? -22.906 -2.739 26.244 1.00 98.25 101 ASP A O 1
ATOM 789 N N . LYS A 1 102 ? -20.665 -2.788 26.105 1.00 98.12 102 LYS A N 1
ATOM 790 C CA . LYS A 1 102 ? -20.405 -2.691 27.553 1.00 98.12 102 LYS A CA 1
ATOM 791 C C . LYS A 1 102 ? -20.276 -1.250 28.044 1.00 98.12 102 LYS A C 1
ATOM 793 O O . LYS A 1 102 ? -20.262 -1.036 29.254 1.00 98.12 102 LYS A O 1
ATOM 798 N N . LEU A 1 103 ? -20.130 -0.288 27.134 1.00 98.19 103 LEU A N 1
ATOM 799 C CA . LEU A 1 103 ? -20.045 1.126 27.476 1.00 98.19 103 LEU A CA 1
ATOM 800 C C . LEU A 1 103 ? -21.418 1.662 27.878 1.00 98.19 103 LEU A C 1
ATOM 802 O O . LEU A 1 103 ? -22.441 1.266 27.312 1.00 98.19 103 LEU A O 1
ATOM 806 N N . SER A 1 104 ? -21.428 2.609 28.815 1.00 98.50 104 SER A N 1
ATOM 807 C CA . SER A 1 104 ? -22.630 3.387 29.101 1.00 98.50 104 SER A CA 1
ATOM 808 C C . SER A 1 104 ? -23.040 4.214 27.867 1.00 98.50 104 SER A C 1
ATOM 810 O O . SER A 1 104 ? -22.194 4.514 27.020 1.00 98.50 104 SER A O 1
ATOM 812 N N . PRO A 1 105 ? -24.314 4.629 27.734 1.00 98.25 105 PRO A N 1
ATOM 813 C CA . PRO A 1 105 ? -24.722 5.528 26.651 1.00 98.25 105 PRO A CA 1
ATOM 814 C C . PRO A 1 105 ? -23.924 6.843 26.609 1.00 98.25 105 PRO A C 1
ATOM 816 O O . PRO A 1 105 ? -23.697 7.383 25.528 1.00 98.25 105 PRO A O 1
ATOM 819 N N . GLU A 1 106 ? -23.475 7.337 27.768 1.00 98.44 106 GLU A N 1
ATOM 820 C CA . GLU A 1 106 ? -22.623 8.525 27.884 1.00 98.44 106 GLU A CA 1
ATOM 821 C C . GLU A 1 106 ? -21.229 8.271 27.295 1.00 98.44 106 GLU A C 1
ATOM 823 O O . GLU A 1 106 ? -20.783 9.016 26.423 1.00 98.44 106 GLU A O 1
ATOM 828 N N . ASP A 1 107 ? -20.585 7.164 27.670 1.00 98.38 107 ASP A N 1
ATOM 829 C CA . ASP A 1 107 ? -19.273 6.791 27.127 1.00 98.38 107 ASP A CA 1
ATOM 830 C C . ASP A 1 107 ? -19.340 6.512 25.621 1.00 98.38 107 ASP A C 1
ATOM 832 O O . ASP A 1 107 ? -18.438 6.885 24.870 1.00 98.38 107 ASP A O 1
ATOM 836 N N . GLN A 1 108 ? -20.429 5.898 25.147 1.00 98.31 108 GLN A N 1
ATOM 837 C CA . GLN A 1 108 ? -20.671 5.724 23.715 1.00 98.31 108 GLN A CA 1
ATOM 838 C C . GLN A 1 108 ? -20.711 7.077 22.986 1.00 98.31 108 GLN A C 1
ATOM 840 O O . GLN A 1 108 ? -20.103 7.229 21.924 1.00 98.31 108 GLN A O 1
ATOM 845 N N . ALA A 1 109 ? -21.395 8.078 23.545 1.00 97.94 109 ALA A N 1
ATOM 846 C CA . ALA A 1 109 ? -21.444 9.412 22.951 1.00 97.94 109 ALA A CA 1
ATOM 847 C C . ALA A 1 109 ? -20.051 10.062 22.897 1.00 97.94 109 ALA A C 1
ATOM 849 O O . ALA A 1 109 ? -19.666 10.581 21.848 1.00 97.94 109 ALA A O 1
ATOM 850 N N . ILE A 1 110 ? -19.270 9.955 23.977 1.00 97.88 110 ILE A N 1
ATOM 851 C CA . ILE A 1 110 ? -17.903 10.491 24.049 1.00 97.88 110 ILE A CA 1
ATOM 852 C C . ILE A 1 110 ? -16.995 9.829 23.006 1.00 97.88 110 ILE A C 1
ATOM 854 O O . ILE A 1 110 ? -16.295 10.525 22.270 1.00 97.88 110 ILE A O 1
ATOM 858 N N . VAL A 1 111 ? -17.033 8.498 22.881 1.00 97.06 111 VAL A N 1
ATOM 859 C CA . VAL A 1 111 ? -16.210 7.772 21.899 1.00 97.06 111 VAL A CA 1
ATOM 860 C C . VAL A 1 111 ? -16.570 8.172 20.467 1.00 97.06 111 VAL A C 1
ATOM 862 O O . VAL A 1 111 ? -15.670 8.379 19.659 1.00 97.06 111 VAL A O 1
ATOM 865 N N . ARG A 1 112 ? -17.861 8.328 20.139 1.00 95.88 112 ARG A N 1
ATOM 866 C CA . ARG A 1 112 ? -18.278 8.802 18.804 1.00 95.88 112 ARG A CA 1
ATOM 867 C C . ARG A 1 112 ? -17.872 10.239 18.520 1.00 95.88 112 ARG A C 1
ATOM 869 O O . ARG A 1 112 ? -17.639 10.553 17.364 1.00 95.88 112 ARG A O 1
ATOM 876 N N . GLN A 1 113 ? -17.847 11.103 19.531 1.00 97.12 113 GLN A N 1
ATOM 877 C CA . GLN A 1 113 ? -17.427 12.492 19.361 1.00 97.12 113 GLN A CA 1
ATOM 878 C C . GLN A 1 113 ? -15.911 12.614 19.155 1.00 97.12 113 GLN A C 1
ATOM 880 O O . GLN A 1 113 ? -15.464 13.539 18.482 1.00 97.12 113 GLN A O 1
ATOM 885 N N . ALA A 1 114 ? -15.129 11.722 19.767 1.00 95.88 114 ALA A N 1
ATOM 886 C CA . ALA A 1 114 ? -13.670 11.735 19.685 1.00 95.88 114 ALA A CA 1
ATOM 887 C C . ALA A 1 114 ? -13.103 11.062 18.419 1.00 95.88 114 ALA A C 1
ATOM 889 O O . ALA A 1 114 ? -11.961 11.349 18.060 1.00 95.88 114 ALA A O 1
ATOM 890 N N . ALA A 1 115 ? -13.859 10.148 17.803 1.00 90.19 115 ALA A N 1
ATOM 891 C CA . ALA A 1 115 ? -13.493 9.432 16.578 1.00 90.19 115 ALA A CA 1
ATOM 892 C C . ALA A 1 115 ? -13.700 10.287 15.320 1.00 90.19 115 ALA A C 1
ATOM 894 O O . ALA A 1 115 ? -12.851 10.173 14.407 1.00 90.19 115 ALA A O 1
#

Foldseek 3Di:
DQKWKFFQPDADPDLVVQAAFEEEDAPDVVRQCVSVVSNYGYDHDDLLCQQVCRQVVVGGIYMGDPVSCVVSVSCVRTVYIDPPSPDDDDDDDDDDVVVLVPDDPVVNVVVVVVD

Secondary structure (DSSP, 8-state):
--EEEEESS----SGGGGTT-EEEE-S-HHHHHHHHHTTSEEEE--GGGHHHHHHTTSSSEEEE-HHHHHHTTGGGT--EEEEEEEE---------HHHHTTS-HHHHHHHHHH-

pLDDT: mean 97.39, std 1.81, range [89.88, 98.81]

Mean predicted aligned error: 3.04 Å

Solvent-accessible surface area (backbone atoms only — not comparable to full-atom values): 6628 Å² total; per-residue (Å²): 108,53,20,24,47,33,17,60,80,57,79,59,92,49,64,77,62,37,51,72,40,34,29,40,32,61,85,43,68,70,48,37,51,50,36,39,74,50,44,22,39,51,43,67,50,62,78,89,52,46,53,60,31,46,68,72,56,80,26,43,26,37,62,44,23,69,71,58,38,56,77,64,46,38,60,81,60,30,77,26,73,34,93,69,52,83,38,74,73,88,84,80,94,80,75,61,62,80,60,58,73,71,46,53,76,67,55,48,51,52,53,64,72,74,107